Protein AF-F2UEM0-F1 (afdb_monomer_lite)

pLDDT: mean 73.1, std 18.82, range [32.28, 92.88]

Secondary structure (DSSP, 8-state):
----PPPTHHHHHHHT---S--S--------TTTTTTS-HHHHHHHHHHHS-SEEEHHHHHHHHHHHH-TT---SS--HHHHHHHHHHHHHHHHTTSEEE-SSSTTEEEE------

Organism: Salpingoeca rosetta (strain ATCC 50818 / BSB-021) (NCBI:txid946362)

Structure (mmCIF, N/CA/C/O backbone):
data_AF-F2UEM0-F1
#
_entry.id   AF-F2UEM0-F1
#
loop_
_atom_site.group_PDB
_atom_site.id
_atom_site.type_symbol
_atom_site.label_atom_id
_atom_site.label_alt_id
_atom_site.label_comp_id
_atom_site.label_asym_id
_atom_site.label_entity_id
_atom_site.label_seq_id
_atom_site.pdbx_PDB_ins_code
_atom_site.Cartn_x
_atom_site.Cartn_y
_atom_site.Cartn_z
_atom_site.occupancy
_atom_site.B_iso_or_equiv
_atom_site.auth_seq_id
_atom_site.auth_comp_id
_atom_site.auth_asym_id
_atom_site.auth_atom_id
_atom_site.pdbx_PDB_model_num
ATOM 1 N N . MET A 1 1 ? -36.279 -31.150 -40.587 1.00 41.12 1 MET A N 1
ATOM 2 C CA . MET A 1 1 ? -36.367 -29.865 -39.863 1.00 41.12 1 MET A CA 1
ATOM 3 C C . MET A 1 1 ? -35.470 -29.954 -38.631 1.00 41.12 1 MET A C 1
ATOM 5 O O . MET A 1 1 ? -35.837 -30.692 -37.726 1.00 41.12 1 MET A O 1
ATOM 9 N N . PRO A 1 2 ? -34.279 -29.329 -38.602 1.00 43.06 2 PRO A N 1
ATOM 10 C CA . PRO A 1 2 ? -33.438 -29.302 -37.409 1.00 43.06 2 PRO A CA 1
ATOM 11 C C . PRO A 1 2 ? -33.628 -27.989 -36.637 1.00 43.06 2 PRO A C 1
ATOM 13 O O . PRO A 1 2 ? -33.629 -26.902 -37.212 1.00 43.06 2 PRO A O 1
ATOM 16 N N . ILE A 1 3 ? -33.805 -28.110 -35.324 1.00 55.53 3 ILE A N 1
ATOM 17 C CA . ILE A 1 3 ? -33.949 -26.998 -34.385 1.00 55.53 3 ILE A CA 1
ATOM 18 C C . ILE A 1 3 ? -32.534 -26.466 -34.122 1.00 55.53 3 ILE A C 1
ATOM 20 O O . ILE A 1 3 ? -31.749 -27.098 -33.417 1.00 55.53 3 ILE A O 1
ATOM 24 N N . ALA A 1 4 ? -32.168 -25.354 -34.760 1.00 55.53 4 ALA A N 1
ATOM 25 C CA . ALA A 1 4 ? -30.874 -24.712 -34.556 1.00 55.53 4 ALA A CA 1
ATOM 26 C C . ALA A 1 4 ? -30.853 -24.027 -33.180 1.00 55.53 4 ALA A C 1
ATOM 28 O O . ALA A 1 4 ? -31.597 -23.076 -32.941 1.00 55.53 4 ALA A O 1
ATOM 29 N N . GLY A 1 5 ? -30.022 -24.533 -32.265 1.00 61.59 5 GLY A N 1
ATOM 30 C CA . GLY A 1 5 ? -29.772 -23.897 -30.971 1.00 61.59 5 GLY A CA 1
ATOM 31 C C . GLY A 1 5 ? -29.151 -22.500 -31.133 1.00 61.59 5 GLY A C 1
ATOM 32 O O . GLY A 1 5 ? -28.503 -22.228 -32.148 1.00 61.59 5 GLY A O 1
ATOM 33 N N . PRO A 1 6 ? -29.350 -21.591 -30.161 1.00 56.00 6 PRO A N 1
ATOM 34 C CA . PRO A 1 6 ? -28.954 -20.196 -30.305 1.00 56.00 6 PRO A CA 1
ATOM 35 C C . PRO A 1 6 ? -27.436 -20.044 -30.483 1.00 56.00 6 PRO A C 1
ATOM 37 O O . PRO A 1 6 ? -26.634 -20.608 -29.738 1.00 56.00 6 PRO A O 1
ATOM 40 N N . SER A 1 7 ? -27.055 -19.259 -31.496 1.00 59.38 7 SER A N 1
ATOM 41 C CA . SER A 1 7 ? -25.668 -18.918 -31.821 1.00 59.38 7 SER A CA 1
ATOM 42 C C . SER A 1 7 ? -24.970 -18.238 -30.640 1.00 59.38 7 SER A C 1
ATOM 44 O O . SER A 1 7 ? -25.582 -17.449 -29.920 1.00 59.38 7 SER A O 1
ATOM 46 N N . ARG A 1 8 ? -23.665 -18.502 -30.478 1.00 53.91 8 ARG A N 1
ATOM 47 C CA . ARG A 1 8 ? -22.779 -17.998 -29.405 1.00 53.91 8 ARG A CA 1
ATOM 48 C C . ARG A 1 8 ? -22.877 -16.489 -29.141 1.00 53.91 8 ARG A C 1
ATOM 50 O O . ARG A 1 8 ? -22.623 -16.052 -28.023 1.00 53.91 8 ARG A O 1
ATOM 57 N N . VAL A 1 9 ? -23.305 -15.713 -30.133 1.00 54.84 9 VAL A N 1
ATOM 58 C CA . VAL A 1 9 ? -23.539 -14.266 -30.019 1.00 54.84 9 VAL A CA 1
ATOM 59 C C . VAL A 1 9 ? -24.647 -13.937 -29.003 1.00 54.84 9 VAL A C 1
ATOM 61 O O . VAL A 1 9 ? -24.577 -12.925 -28.315 1.00 54.84 9 VAL A O 1
ATOM 64 N N . HIS A 1 10 ? -25.633 -14.825 -28.834 1.00 50.53 10 HIS A N 1
ATOM 65 C CA . HIS A 1 10 ? -26.739 -14.655 -27.886 1.00 50.53 10 HIS A CA 1
ATOM 66 C C . HIS A 1 10 ? -26.328 -14.908 -26.425 1.00 50.53 10 HIS A C 1
ATOM 68 O O . HIS A 1 10 ? -27.006 -14.456 -25.511 1.00 50.53 10 HIS A O 1
ATOM 74 N N . MET A 1 11 ? -25.206 -15.598 -26.176 1.00 54.00 11 MET A N 1
ATOM 75 C CA . MET A 1 11 ? -24.647 -15.712 -24.820 1.00 54.00 11 MET A CA 1
ATOM 76 C C . MET A 1 11 ? -23.871 -14.450 -24.420 1.00 54.00 11 MET A C 1
ATOM 78 O O . MET A 1 11 ? -23.820 -14.106 -23.241 1.00 54.00 11 MET A O 1
ATOM 82 N N . GLN A 1 12 ? -23.305 -13.720 -25.387 1.00 49.25 12 GLN A N 1
ATOM 83 C CA . GLN A 1 12 ? -22.508 -12.520 -25.110 1.00 49.25 12 GLN A CA 1
ATOM 84 C C . GLN A 1 12 ? -23.350 -11.306 -24.693 1.00 49.25 12 GLN A C 1
ATOM 86 O O . GLN A 1 12 ? -22.853 -10.463 -23.950 1.00 49.25 12 GLN A O 1
ATOM 91 N N . SER A 1 13 ? -24.628 -11.227 -25.078 1.00 50.06 13 SER A N 1
ATOM 92 C CA . SER A 1 13 ? -25.510 -10.116 -24.682 1.00 50.06 13 SER A CA 1
ATOM 93 C C . SER A 1 13 ? -25.895 -10.130 -23.197 1.00 50.06 13 SER A C 1
ATOM 95 O O . SER A 1 13 ? -26.206 -9.079 -22.639 1.00 50.06 13 SER A O 1
ATOM 97 N N . HIS A 1 14 ? -25.842 -11.286 -22.528 1.00 49.75 14 HIS A N 1
ATOM 98 C CA . HIS A 1 14 ? -26.180 -11.404 -21.103 1.00 49.75 14 HIS A CA 1
ATOM 99 C C . HIS A 1 14 ? -24.988 -11.173 -20.168 1.00 49.75 14 HIS A C 1
ATOM 101 O O . HIS A 1 14 ? -25.184 -10.835 -19.004 1.00 49.75 14 HIS A O 1
ATOM 107 N N . LEU A 1 15 ? -23.759 -11.287 -20.676 1.00 54.69 15 LEU A N 1
ATOM 108 C CA . LEU A 1 15 ? -22.537 -11.028 -19.907 1.00 54.69 15 LEU A CA 1
ATOM 109 C C . LEU A 1 15 ? -22.172 -9.539 -19.829 1.00 54.69 15 LEU A C 1
ATOM 111 O O . LEU A 1 15 ? -21.379 -9.158 -18.974 1.00 54.69 15 LEU A O 1
ATOM 115 N N . TYR A 1 16 ? -22.784 -8.684 -20.657 1.00 48.88 16 TYR A N 1
ATOM 116 C CA . TYR A 1 16 ? -22.608 -7.227 -20.588 1.00 48.88 16 TYR A CA 1
ATOM 117 C C . TYR A 1 16 ? -23.584 -6.533 -19.616 1.00 48.88 16 TYR A C 1
ATOM 119 O O . TYR A 1 16 ? -23.595 -5.310 -19.505 1.00 48.88 16 TYR A O 1
ATOM 127 N N . ARG A 1 17 ? -24.410 -7.283 -18.872 1.00 57.12 17 ARG A N 1
ATOM 128 C CA . ARG A 1 17 ? -25.314 -6.718 -17.855 1.00 57.12 17 ARG A CA 1
ATOM 129 C C . ARG A 1 17 ? -24.929 -7.160 -16.438 1.00 57.12 17 ARG A C 1
ATOM 131 O O . ARG A 1 17 ? -25.572 -8.040 -15.870 1.00 57.12 17 ARG A 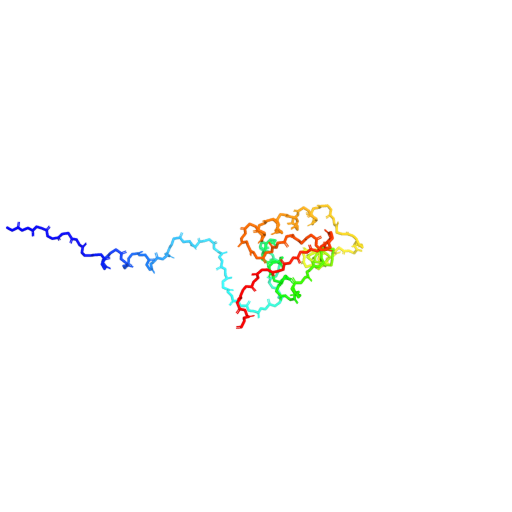O 1
ATOM 138 N N . PRO A 1 18 ? -23.935 -6.520 -15.803 1.00 51.09 18 PRO A N 1
ATOM 139 C CA . PRO A 1 18 ? -23.693 -6.682 -14.380 1.00 51.09 18 PRO A CA 1
ATOM 140 C C . PRO A 1 18 ? -24.623 -5.739 -13.601 1.00 51.09 18 PRO A C 1
ATOM 142 O O . PRO A 1 18 ? -24.188 -4.766 -12.999 1.00 51.09 18 PRO A O 1
ATOM 145 N N . SER A 1 19 ? -25.930 -6.011 -13.600 1.00 55.50 19 SER A N 1
ATOM 146 C CA . SER A 1 19 ? -26.884 -5.318 -12.717 1.00 55.50 19 SER A CA 1
ATOM 147 C C . SER A 1 19 ? -27.077 -6.033 -11.373 1.00 55.50 19 SER A C 1
ATOM 149 O O . SER A 1 19 ? -28.095 -5.828 -10.720 1.00 55.50 19 SER A O 1
ATOM 151 N N . PHE A 1 20 ? -26.125 -6.874 -10.949 1.00 55.38 20 PHE A N 1
ATOM 152 C CA . PHE A 1 20 ? -26.254 -7.684 -9.728 1.00 55.38 20 PHE A CA 1
ATOM 153 C C . PHE A 1 20 ? -25.232 -7.382 -8.618 1.00 55.38 20 PHE A C 1
ATOM 155 O O . PHE A 1 20 ? -25.252 -8.023 -7.577 1.00 55.38 20 PHE A O 1
ATOM 162 N N . CYS A 1 21 ? -24.394 -6.354 -8.754 1.00 44.19 21 CYS A N 1
ATOM 163 C CA . CYS A 1 21 ? -23.519 -5.921 -7.658 1.00 44.19 21 CYS A CA 1
ATOM 164 C C . CYS A 1 21 ? -23.719 -4.436 -7.351 1.00 44.19 21 CYS A C 1
ATOM 166 O O . CYS A 1 21 ? -22.799 -3.633 -7.442 1.00 44.19 21 CYS A O 1
ATOM 168 N N . LYS A 1 22 ? -24.937 -4.060 -6.945 1.00 46.12 22 LYS A N 1
ATOM 169 C CA . LYS A 1 22 ? -25.117 -2.896 -6.070 1.00 46.12 22 LYS A CA 1
ATOM 170 C C . LYS A 1 22 ? -24.986 -3.361 -4.620 1.00 46.12 22 LYS A C 1
ATOM 172 O O . LYS A 1 22 ? -25.976 -3.637 -3.959 1.00 46.12 22 LYS A O 1
ATOM 177 N N . SER A 1 23 ? -23.751 -3.392 -4.131 1.00 44.28 23 SER A N 1
ATOM 178 C CA . SER A 1 23 ? -23.470 -2.952 -2.765 1.00 44.28 23 SER A CA 1
ATOM 179 C C . SER A 1 23 ? -22.263 -2.021 -2.815 1.00 44.28 23 SER A C 1
ATOM 181 O O . SER A 1 23 ? -21.128 -2.426 -2.608 1.00 44.28 23 SER A O 1
ATOM 183 N N . ARG A 1 24 ? -22.574 -0.775 -3.193 1.00 45.66 24 ARG A N 1
ATOM 184 C CA . ARG A 1 24 ? -21.873 0.468 -2.849 1.00 45.66 24 ARG A CA 1
ATOM 185 C C . ARG A 1 24 ? -20.353 0.482 -3.068 1.00 45.66 24 ARG A C 1
ATOM 187 O O . ARG A 1 24 ? -19.586 0.570 -2.123 1.00 45.66 24 ARG A O 1
ATOM 194 N N . ALA A 1 25 ? -19.950 0.490 -4.334 1.00 43.91 25 ALA A N 1
ATOM 195 C CA . ALA A 1 25 ? -18.684 1.080 -4.757 1.00 43.91 25 ALA A CA 1
ATOM 196 C C . ALA A 1 25 ? -19.028 2.355 -5.540 1.00 43.91 25 ALA A C 1
ATOM 198 O O . ALA A 1 25 ? -19.421 2.283 -6.705 1.00 43.91 25 ALA A O 1
ATOM 199 N N . GLN A 1 26 ? -18.995 3.499 -4.855 1.00 40.00 26 GLN A N 1
ATOM 200 C CA . GLN A 1 26 ? -19.077 4.811 -5.486 1.00 40.00 26 GLN A CA 1
ATOM 201 C C . GLN A 1 26 ? -17.726 5.053 -6.179 1.00 40.00 26 GLN A C 1
ATOM 203 O O . GLN A 1 2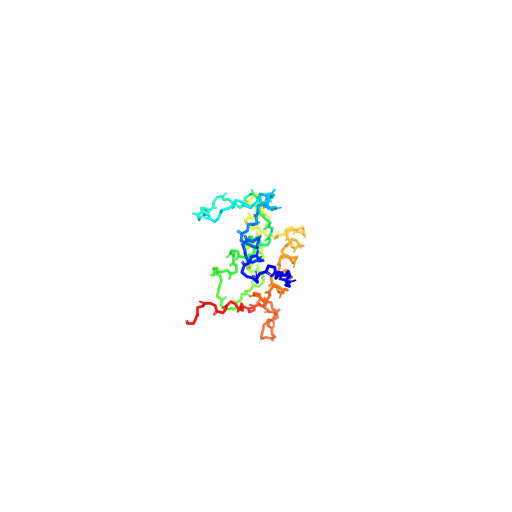6 ? -16.681 5.081 -5.543 1.00 40.00 26 GLN A O 1
ATOM 208 N N . GLU A 1 27 ? -17.774 4.989 -7.506 1.00 41.16 27 GLU A N 1
ATOM 209 C CA . GLU A 1 27 ? -17.231 5.954 -8.468 1.00 41.16 27 GLU A CA 1
ATOM 210 C C . GLU A 1 27 ? -15.858 6.579 -8.162 1.00 41.16 27 GLU A C 1
ATOM 212 O O . GLU A 1 27 ? -15.655 7.317 -7.208 1.00 41.16 27 GLU A O 1
ATOM 217 N N . THR A 1 28 ? -14.918 6.331 -9.075 1.00 44.84 28 THR A N 1
ATOM 218 C CA . THR A 1 28 ? -13.654 7.054 -9.212 1.00 44.84 28 THR A CA 1
ATOM 219 C C . THR A 1 28 ? -13.905 8.551 -9.425 1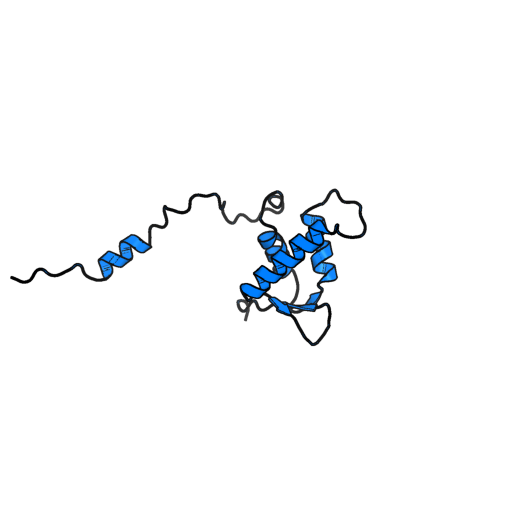.00 44.84 28 THR A C 1
ATOM 221 O O . THR A 1 28 ? -14.160 8.977 -10.552 1.00 44.84 28 THR A O 1
ATOM 224 N N . GLY A 1 29 ? -13.801 9.328 -8.352 1.00 32.28 29 GLY A N 1
ATOM 225 C CA . GLY A 1 29 ? -13.619 10.777 -8.335 1.00 32.28 29 GLY A CA 1
ATOM 226 C C . GLY A 1 29 ? -12.367 11.089 -7.520 1.00 32.28 29 GLY A C 1
ATOM 227 O O . GLY A 1 29 ? -12.148 10.512 -6.456 1.00 32.28 29 GLY A O 1
ATOM 228 N N . ALA A 1 30 ? -11.478 11.891 -8.090 1.00 46.47 30 ALA A N 1
ATOM 229 C CA . ALA A 1 30 ? -10.250 12.322 -7.453 1.00 46.47 30 ALA A CA 1
ATOM 230 C C . ALA A 1 30 ? -10.569 13.510 -6.546 1.00 46.47 30 ALA A C 1
ATOM 232 O O . ALA A 1 30 ? -10.549 14.634 -7.024 1.00 46.47 30 ALA A O 1
ATOM 233 N N . ASP A 1 31 ? -10.862 13.247 -5.277 1.00 37.31 31 ASP A N 1
ATOM 234 C CA . ASP A 1 31 ? -10.948 14.273 -4.243 1.00 37.31 31 ASP A CA 1
ATOM 235 C C . ASP A 1 31 ? -10.368 13.683 -2.945 1.00 37.31 31 ASP A C 1
ATOM 237 O O . ASP A 1 31 ? -10.726 12.582 -2.514 1.00 37.31 31 ASP A O 1
ATOM 241 N N . ASP A 1 32 ? -9.391 14.385 -2.379 1.00 46.97 32 ASP A N 1
ATOM 242 C CA . ASP A 1 32 ? -8.515 13.980 -1.271 1.00 46.97 32 ASP A CA 1
ATOM 243 C C . ASP A 1 32 ? -9.218 13.846 0.101 1.00 46.97 32 ASP A C 1
ATOM 245 O O . ASP A 1 32 ? -8.566 13.554 1.099 1.00 46.97 32 ASP A O 1
ATOM 249 N N . ASP A 1 33 ? -10.545 14.003 0.149 1.00 46.25 33 ASP A N 1
ATOM 250 C CA . ASP A 1 33 ? -11.356 14.070 1.379 1.00 46.25 33 ASP A CA 1
ATOM 251 C C . ASP A 1 33 ? -12.134 12.765 1.681 1.00 46.25 33 ASP A C 1
ATOM 253 O O . ASP A 1 33 ? -12.647 12.569 2.778 1.00 46.25 33 ASP A O 1
ATOM 257 N N . GLU A 1 34 ? -12.196 11.811 0.742 1.00 48.41 34 GLU A N 1
ATOM 258 C CA . GLU A 1 34 ? -12.942 10.549 0.912 1.00 48.41 34 GLU A CA 1
ATOM 259 C C . GLU A 1 34 ? -12.011 9.390 1.312 1.00 48.41 34 GLU A C 1
ATOM 261 O O . GLU A 1 34 ? -11.821 8.411 0.586 1.00 48.41 34 GLU A O 1
ATOM 266 N N . LEU A 1 35 ? -11.361 9.528 2.468 1.00 52.38 35 LEU A N 1
ATOM 267 C CA . LEU A 1 35 ? -10.575 8.461 3.109 1.00 52.38 35 LEU A CA 1
ATOM 268 C C . LEU A 1 35 ? -11.252 7.915 4.376 1.00 52.38 35 LEU A C 1
ATOM 270 O O . LEU A 1 35 ? -10.956 6.791 4.790 1.00 52.38 35 LEU A O 1
ATOM 274 N N . GLU A 1 36 ? -12.237 8.630 4.923 1.00 43.69 36 GLU A N 1
ATOM 275 C CA . GLU A 1 36 ? -13.081 8.168 6.026 1.00 43.69 36 GLU A CA 1
ATOM 276 C C . GLU A 1 36 ? -14.101 7.119 5.540 1.00 43.69 36 GLU A C 1
ATOM 278 O O . GLU A 1 36 ? -15.244 7.415 5.198 1.00 43.69 36 GLU A O 1
ATOM 283 N N . GLY A 1 37 ? -13.682 5.851 5.485 1.00 49.69 37 GLY A N 1
ATOM 284 C CA . GLY A 1 37 ? -14.570 4.708 5.217 1.00 49.69 37 GLY A CA 1
ATOM 285 C C . GLY A 1 37 ? -14.215 3.862 3.994 1.00 49.69 37 GLY A C 1
ATOM 286 O O . GLY A 1 37 ? -14.891 2.864 3.726 1.00 49.69 37 GLY A O 1
ATOM 287 N N . LEU A 1 38 ? -13.143 4.203 3.272 1.00 59.44 38 LEU A N 1
ATOM 288 C CA . LEU A 1 38 ? -12.561 3.297 2.284 1.00 59.44 38 LEU A CA 1
ATOM 289 C C . LEU A 1 38 ? -11.923 2.088 2.991 1.00 59.44 38 LEU A C 1
ATOM 291 O O . LEU A 1 38 ? -11.379 2.224 4.086 1.00 59.44 38 LEU A O 1
ATOM 295 N N . PRO A 1 39 ? -11.958 0.889 2.384 1.00 76.75 39 PRO A N 1
ATOM 296 C CA . PRO A 1 39 ? -11.283 -0.264 2.960 1.00 76.75 39 PRO A CA 1
ATOM 297 C C . PRO A 1 39 ? -9.777 0.016 3.056 1.00 76.75 39 PRO A C 1
ATOM 299 O O . PRO A 1 39 ? -9.207 0.605 2.138 1.00 76.75 39 PRO A O 1
ATOM 302 N N . ASP A 1 40 ? -9.130 -0.463 4.124 1.00 81.75 40 ASP A N 1
ATOM 303 C CA . ASP A 1 40 ? -7.684 -0.316 4.392 1.00 81.75 40 ASP A CA 1
ATOM 304 C C . ASP A 1 40 ? -6.811 -0.586 3.144 1.00 81.75 40 ASP A C 1
ATOM 306 O O . ASP A 1 40 ? -5.787 0.059 2.908 1.00 81.75 40 ASP A O 1
ATOM 310 N N . LEU A 1 41 ? -7.256 -1.516 2.292 1.00 86.19 41 LEU A N 1
ATOM 311 C CA . LEU A 1 41 ? -6.622 -1.852 1.021 1.00 86.19 41 LEU A CA 1
ATOM 312 C C . LEU A 1 41 ? -6.522 -0.662 0.054 1.00 86.19 41 LEU A C 1
ATOM 314 O O . LEU A 1 41 ? -5.478 -0.471 -0.564 1.00 86.19 41 LEU A O 1
ATOM 318 N N . SER A 1 42 ? -7.581 0.137 -0.084 1.00 86.31 42 SER A N 1
ATOM 319 C CA . SER A 1 42 ? -7.605 1.291 -0.988 1.00 86.31 42 SER A CA 1
ATOM 320 C C . SER A 1 42 ? -6.646 2.387 -0.528 1.00 86.31 42 SER A C 1
ATOM 322 O O . SER A 1 42 ? -5.990 3.000 -1.366 1.00 86.31 42 SER A O 1
ATOM 324 N N . VAL A 1 43 ? -6.514 2.599 0.786 1.00 88.75 43 VAL A N 1
ATOM 325 C CA . VAL A 1 43 ? -5.567 3.566 1.365 1.00 88.75 43 VAL A CA 1
ATOM 326 C C . VAL A 1 43 ? -4.131 3.132 1.078 1.00 88.75 43 VAL A C 1
ATOM 328 O O . VAL A 1 43 ? -3.353 3.880 0.484 1.00 88.75 43 VAL A O 1
ATOM 331 N N . ALA A 1 44 ? -3.795 1.879 1.402 1.00 89.31 44 ALA A N 1
ATOM 332 C CA . ALA A 1 44 ? -2.484 1.311 1.101 1.00 89.31 44 ALA A CA 1
ATOM 333 C C . ALA A 1 44 ? -2.189 1.347 -0.414 1.00 89.31 44 ALA A C 1
ATOM 335 O O . ALA A 1 44 ? -1.068 1.659 -0.827 1.00 89.31 44 ALA A O 1
ATOM 336 N N . PHE A 1 45 ? -3.206 1.097 -1.248 1.00 88.88 45 PHE A N 1
ATOM 337 C CA . PHE A 1 45 ? -3.104 1.175 -2.701 1.00 88.88 45 PHE A CA 1
ATOM 338 C C . PHE A 1 45 ? -2.962 2.613 -3.229 1.00 88.88 45 PHE A C 1
ATOM 340 O O . PHE A 1 45 ? -2.327 2.817 -4.252 1.00 88.88 45 PHE A O 1
ATOM 347 N N . ARG A 1 46 ? -3.473 3.656 -2.585 1.00 87.69 46 ARG A N 1
ATOM 348 C CA . ARG A 1 46 ? -3.158 5.025 -3.034 1.00 87.69 46 ARG A CA 1
ATOM 349 C C . ARG A 1 46 ? -1.709 5.382 -2.694 1.00 87.69 46 ARG A C 1
ATOM 351 O O . ARG A 1 46 ? -0.934 5.715 -3.589 1.00 87.69 46 ARG A O 1
ATOM 358 N N . LEU A 1 47 ? -1.301 5.132 -1.451 1.00 87.56 47 LEU A N 1
ATOM 359 C CA . LEU A 1 47 ? 0.047 5.437 -0.955 1.00 87.56 47 LEU A CA 1
ATOM 360 C C . LEU A 1 47 ? 1.164 4.728 -1.745 1.00 87.56 47 LEU A C 1
ATOM 362 O O . LEU A 1 47 ? 2.202 5.322 -2.038 1.00 87.56 47 LEU A O 1
ATOM 366 N N . HIS A 1 48 ? 0.970 3.469 -2.163 1.00 86.06 48 HIS A N 1
ATOM 367 C CA . HIS A 1 48 ? 1.999 2.768 -2.950 1.00 86.06 48 HIS A CA 1
ATOM 368 C C . HIS A 1 48 ? 2.168 3.323 -4.386 1.00 86.06 48 HIS A C 1
ATOM 370 O O . HIS A 1 48 ? 3.188 3.056 -5.033 1.00 86.06 48 HIS A O 1
ATOM 376 N N . LEU A 1 49 ? 1.191 4.076 -4.917 1.00 86.50 49 LEU A N 1
ATOM 377 C CA . LEU A 1 49 ? 1.293 4.699 -6.244 1.00 86.50 49 LEU A CA 1
ATOM 378 C C . LEU A 1 49 ? 2.162 5.956 -6.215 1.00 86.50 49 LEU A C 1
ATOM 380 O O . LEU A 1 49 ? 2.906 6.191 -7.170 1.00 86.50 49 LEU A O 1
ATOM 384 N N . GLU A 1 50 ? 2.102 6.704 -5.116 1.00 85.19 50 GLU A N 1
ATOM 385 C CA . GLU A 1 50 ? 2.927 7.890 -4.858 1.00 85.19 50 GLU A CA 1
ATOM 386 C C . GLU A 1 50 ? 4.390 7.519 -4.589 1.00 85.19 50 GLU A C 1
ATOM 388 O O . GLU A 1 50 ? 5.310 8.280 -4.890 1.00 85.19 50 GLU A O 1
ATOM 393 N N . CYS A 1 51 ? 4.621 6.310 -4.074 1.00 84.12 51 CYS A N 1
ATOM 394 C CA . CYS A 1 51 ? 5.955 5.798 -3.806 1.00 84.12 51 CYS A CA 1
ATOM 395 C C . CYS A 1 51 ? 6.701 5.356 -5.082 1.00 84.12 51 CYS A C 1
ATOM 397 O O . CYS A 1 51 ? 6.122 4.961 -6.099 1.00 84.12 51 CYS A O 1
ATOM 399 N N . GLY A 1 52 ? 8.035 5.372 -5.006 1.00 84.94 52 GLY A N 1
ATOM 400 C CA . GLY A 1 52 ? 8.917 4.882 -6.067 1.00 84.94 52 GLY A CA 1
ATOM 401 C C . GLY A 1 52 ? 8.915 3.354 -6.226 1.00 84.94 52 GLY A C 1
ATOM 402 O O . GLY A 1 52 ? 8.125 2.624 -5.634 1.00 84.94 52 GLY A O 1
ATOM 403 N N . ARG A 1 53 ? 9.853 2.836 -7.031 1.00 85.00 53 ARG A N 1
ATOM 404 C CA . ARG A 1 53 ? 9.988 1.386 -7.286 1.00 85.00 53 ARG A CA 1
ATOM 405 C C . ARG A 1 53 ? 10.277 0.570 -6.020 1.00 85.00 53 ARG A C 1
ATOM 407 O O . ARG A 1 53 ? 9.876 -0.586 -5.945 1.00 85.00 53 ARG A O 1
ATOM 414 N N . LEU A 1 54 ? 10.991 1.149 -5.060 1.00 88.19 54 LEU A N 1
ATOM 415 C CA . LEU A 1 54 ? 11.355 0.510 -3.803 1.00 88.19 54 LEU A CA 1
ATOM 416 C C . LEU A 1 54 ? 10.758 1.324 -2.654 1.00 88.19 54 LEU A C 1
ATOM 418 O O . LEU A 1 54 ? 11.089 2.497 -2.503 1.00 88.19 54 LEU A O 1
ATOM 422 N N . ILE A 1 55 ? 9.886 0.700 -1.874 1.00 90.75 55 ILE A N 1
ATOM 423 C CA . ILE A 1 55 ? 9.096 1.340 -0.823 1.00 90.75 55 ILE A CA 1
ATOM 424 C C . ILE A 1 55 ? 9.623 0.865 0.530 1.00 90.75 55 ILE A C 1
ATOM 426 O O . ILE A 1 55 ? 9.802 -0.339 0.730 1.00 90.75 55 ILE A O 1
ATOM 430 N N . ASN A 1 56 ? 9.884 1.796 1.447 1.00 91.81 56 ASN A N 1
ATOM 431 C CA . ASN A 1 56 ? 10.221 1.482 2.833 1.00 91.81 56 ASN A CA 1
ATOM 432 C C . ASN A 1 56 ? 8.938 1.142 3.604 1.00 91.81 56 ASN A C 1
ATOM 434 O O . ASN A 1 56 ? 8.004 1.941 3.626 1.00 91.81 56 ASN A O 1
ATOM 438 N N . LEU A 1 57 ? 8.889 -0.031 4.238 1.00 91.50 57 LEU A N 1
ATOM 439 C CA . LEU A 1 57 ? 7.713 -0.485 4.985 1.00 91.50 57 LEU A CA 1
ATOM 440 C C . LEU A 1 57 ? 7.388 0.422 6.172 1.00 91.50 57 LEU A C 1
ATOM 442 O O . LEU A 1 57 ? 6.214 0.625 6.463 1.00 91.50 57 LEU A O 1
ATOM 446 N N . HIS A 1 58 ? 8.407 0.975 6.835 1.00 90.88 58 HIS A N 1
ATOM 447 C CA . HIS A 1 58 ? 8.200 1.846 7.989 1.00 90.88 58 HIS A CA 1
ATOM 448 C C . HIS A 1 58 ? 7.531 3.163 7.584 1.00 90.88 58 HIS A C 1
ATOM 450 O O . HIS A 1 58 ? 6.506 3.536 8.145 1.00 90.88 58 HIS A O 1
ATOM 456 N N . ASP A 1 59 ? 8.074 3.838 6.572 1.00 90.88 59 ASP A N 1
ATOM 457 C CA . ASP A 1 59 ? 7.539 5.122 6.107 1.00 90.88 59 ASP A CA 1
ATOM 458 C C . ASP A 1 59 ? 6.130 4.948 5.527 1.00 90.88 59 ASP A C 1
ATOM 460 O O . ASP A 1 59 ? 5.250 5.776 5.750 1.00 90.88 59 ASP A O 1
ATOM 464 N N . TRP A 1 60 ? 5.887 3.821 4.850 1.00 92.88 60 TRP A N 1
ATOM 465 C CA . TRP A 1 60 ? 4.565 3.483 4.335 1.00 92.88 60 TRP A CA 1
ATOM 466 C C . TRP A 1 60 ? 3.550 3.213 5.451 1.00 92.88 60 TRP A C 1
ATOM 468 O O . TRP A 1 60 ? 2.418 3.682 5.368 1.00 92.88 60 TRP A O 1
ATOM 478 N N . LEU A 1 61 ? 3.951 2.511 6.514 1.00 92.00 61 LEU A N 1
ATOM 479 C CA . LEU A 1 61 ? 3.118 2.293 7.696 1.00 92.00 61 LEU A CA 1
ATOM 480 C C . LEU A 1 61 ? 2.789 3.615 8.405 1.00 92.00 61 LEU A C 1
ATOM 482 O O . LEU A 1 61 ? 1.644 3.812 8.805 1.00 92.00 61 LEU A O 1
ATOM 486 N N . MET A 1 62 ? 3.766 4.515 8.547 1.00 90.81 62 MET A N 1
ATOM 487 C CA . MET A 1 62 ? 3.548 5.832 9.155 1.00 90.81 62 MET A CA 1
ATOM 488 C C . MET A 1 62 ? 2.554 6.664 8.338 1.00 90.81 62 MET A C 1
ATOM 490 O O . MET A 1 62 ? 1.606 7.199 8.904 1.00 90.81 62 MET A O 1
ATOM 494 N N . ALA A 1 63 ? 2.716 6.701 7.012 1.00 90.62 63 ALA A N 1
ATOM 495 C CA . ALA A 1 63 ? 1.784 7.385 6.116 1.00 90.62 63 ALA A CA 1
ATOM 496 C C . ALA A 1 63 ? 0.382 6.750 6.127 1.00 90.62 63 ALA A C 1
ATOM 498 O O . ALA A 1 63 ? -0.627 7.442 6.043 1.00 90.62 63 ALA A O 1
ATOM 499 N N . PHE A 1 64 ? 0.294 5.425 6.258 1.00 90.94 64 PHE A N 1
ATOM 500 C CA . PHE A 1 64 ? -0.986 4.734 6.401 1.00 90.94 64 PHE A CA 1
ATOM 501 C C . PHE A 1 64 ? -1.683 5.110 7.713 1.00 90.94 64 PHE A C 1
ATOM 503 O O . PHE A 1 64 ? -2.875 5.406 7.717 1.00 90.94 64 PHE A O 1
ATOM 510 N N . ALA A 1 65 ? -0.943 5.137 8.822 1.00 90.31 65 ALA A N 1
ATOM 511 C CA . ALA A 1 65 ? -1.490 5.486 10.126 1.00 90.31 65 ALA A CA 1
ATOM 512 C C . ALA A 1 65 ? -1.984 6.937 10.184 1.00 90.31 65 ALA A C 1
ATOM 514 O O . ALA A 1 65 ? -3.065 7.161 10.714 1.00 90.31 65 ALA A O 1
ATOM 515 N N . SER A 1 66 ? -1.267 7.888 9.574 1.00 88.44 66 SER A N 1
ATOM 516 C CA . SER A 1 66 ? -1.698 9.294 9.535 1.00 88.44 66 SER A CA 1
ATOM 517 C C . SER A 1 66 ? -2.987 9.517 8.744 1.00 88.44 66 SER A C 1
ATOM 519 O O . SER A 1 66 ? -3.673 10.506 8.965 1.00 88.44 66 SER A O 1
ATOM 521 N N . VAL A 1 67 ? -3.300 8.625 7.801 1.00 88.00 67 VAL A N 1
ATOM 522 C CA . VAL A 1 67 ? -4.526 8.705 6.996 1.00 88.00 67 VAL A CA 1
ATOM 523 C C . VAL A 1 67 ? -5.697 7.994 7.677 1.00 88.00 67 VAL A C 1
ATOM 525 O O . VAL A 1 67 ? -6.829 8.450 7.581 1.00 88.00 67 VAL A O 1
ATOM 528 N N . VAL A 1 68 ? -5.441 6.871 8.352 1.00 86.00 68 VAL A N 1
ATOM 529 C CA . VAL A 1 68 ? -6.488 6.079 9.023 1.00 86.00 68 VAL A CA 1
ATOM 530 C C . VAL A 1 68 ? -6.886 6.665 10.377 1.00 86.00 68 VAL A C 1
ATOM 532 O O . VAL A 1 68 ? -8.028 6.495 10.796 1.00 86.00 68 VAL A O 1
ATOM 535 N N . ASP A 1 69 ? -5.952 7.311 11.071 1.00 85.12 69 ASP A N 1
ATOM 536 C CA . ASP A 1 69 ? -6.147 7.847 12.417 1.00 85.12 69 ASP A CA 1
ATOM 537 C C . ASP A 1 69 ? -5.427 9.203 12.561 1.00 85.12 69 ASP A C 1
ATOM 539 O O . ASP A 1 69 ? -4.365 9.287 13.185 1.00 85.12 69 ASP A O 1
ATOM 543 N N . PRO A 1 70 ? -5.957 10.269 11.927 1.00 81.50 70 PRO A N 1
ATOM 544 C CA . PRO A 1 70 ? -5.308 11.580 11.892 1.00 81.50 70 PRO A CA 1
ATOM 545 C C . PRO A 1 70 ? -5.291 12.291 13.254 1.00 81.50 70 PRO A C 1
ATOM 547 O O . PRO A 1 70 ? -4.485 13.196 13.455 1.00 81.50 70 PRO A O 1
ATOM 550 N N . GLU A 1 71 ? -6.158 11.894 14.192 1.00 79.69 71 GLU A N 1
ATOM 551 C CA . GLU A 1 71 ? -6.224 12.457 15.550 1.00 79.69 71 GLU A CA 1
ATOM 552 C C . GLU A 1 71 ? -5.214 11.810 16.514 1.00 79.69 71 GLU A C 1
ATOM 554 O O . GLU A 1 71 ? -5.037 12.272 17.644 1.00 79.69 71 GLU A O 1
ATOM 559 N N . SER A 1 72 ? -4.530 10.7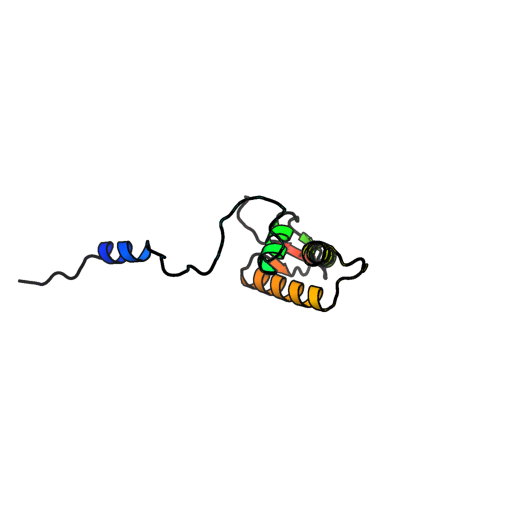46 16.086 1.00 77.62 72 SER A N 1
ATOM 560 C CA . SER A 1 72 ? -3.521 10.081 16.902 1.00 77.62 72 SER A CA 1
ATOM 561 C C . SER A 1 72 ? -2.233 10.908 16.961 1.00 77.62 72 SER A C 1
ATOM 563 O O . SER A 1 72 ? -1.436 10.924 16.026 1.00 77.62 72 SER A O 1
ATOM 565 N N . GLU A 1 73 ? -1.984 11.568 18.096 1.00 70.75 73 GLU A N 1
ATOM 566 C CA . GLU A 1 73 ? -0.711 12.258 18.379 1.00 70.75 73 GLU A CA 1
ATOM 567 C C . GLU A 1 73 ? 0.427 11.288 18.769 1.00 70.75 73 GLU A C 1
ATOM 569 O O . GLU A 1 73 ? 1.532 11.702 19.134 1.00 70.75 73 GLU A O 1
ATOM 574 N N . GLU A 1 74 ? 0.180 9.976 18.721 1.00 76.31 74 GLU A N 1
ATOM 575 C CA . GLU A 1 74 ? 1.185 8.978 19.057 1.00 76.31 74 GLU A CA 1
ATOM 576 C C . GLU A 1 74 ? 2.290 8.938 17.995 1.00 76.31 74 GLU A C 1
ATOM 578 O O . GLU A 1 74 ? 2.065 8.707 16.809 1.00 76.31 74 GLU A O 1
ATOM 583 N N . SER A 1 75 ? 3.543 9.071 18.441 1.00 76.88 75 SER A N 1
ATOM 584 C CA . SER A 1 75 ? 4.714 8.951 17.560 1.00 76.88 75 SER A CA 1
ATOM 585 C C . SER A 1 75 ? 4.858 7.558 16.926 1.00 76.88 75 SER A C 1
ATOM 587 O O . SER A 1 75 ? 5.702 7.384 16.044 1.00 76.88 75 SER A O 1
ATOM 589 N N . GLN A 1 76 ? 4.105 6.557 17.394 1.00 83.69 76 GLN A N 1
ATOM 590 C CA . GLN A 1 76 ? 4.112 5.198 16.867 1.00 83.69 76 GLN A CA 1
ATOM 591 C C . GLN A 1 76 ? 2.685 4.728 16.577 1.00 83.69 76 GLN A C 1
ATOM 593 O O . GLN A 1 76 ? 1.796 4.947 17.393 1.00 83.69 76 GLN A O 1
ATOM 598 N N . PRO A 1 77 ? 2.463 4.011 15.464 1.00 86.62 77 PRO A N 1
ATOM 599 C CA . PRO A 1 77 ? 1.144 3.520 15.107 1.00 86.62 77 PRO A CA 1
ATOM 600 C C . PRO A 1 77 ? 0.684 2.441 16.087 1.00 86.62 77 PRO A C 1
ATOM 602 O O . PRO A 1 77 ? 1.437 1.510 16.407 1.00 86.62 77 PRO A O 1
ATOM 605 N N . SER A 1 78 ? -0.583 2.516 16.498 1.00 89.31 78 SER A N 1
ATOM 606 C CA . SER A 1 78 ? -1.210 1.517 17.365 1.00 89.31 78 SER A CA 1
ATOM 607 C C . SER A 1 78 ? -1.071 0.098 16.791 1.00 89.31 78 SER A C 1
ATOM 609 O O . SER A 1 78 ? -1.017 -0.118 15.575 1.00 89.31 78 SER A O 1
ATOM 611 N N . LYS A 1 79 ? -1.069 -0.923 17.660 1.00 89.50 79 LYS A N 1
ATOM 612 C CA . LYS A 1 79 ? -1.018 -2.335 17.219 1.00 89.50 79 LYS A CA 1
ATOM 613 C C . LYS A 1 79 ? -2.157 -2.692 16.260 1.00 89.50 79 LYS A C 1
ATOM 615 O O . LYS A 1 79 ? -1.998 -3.567 15.412 1.00 89.50 79 LYS A O 1
ATOM 620 N N . GLN A 1 80 ? -3.299 -2.019 16.390 1.00 89.56 80 GLN A N 1
ATOM 621 C CA . GLN A 1 80 ? -4.434 -2.211 15.499 1.00 89.56 80 GLN A CA 1
ATOM 622 C C . GLN A 1 80 ? -4.134 -1.677 14.094 1.00 89.56 80 GLN A C 1
ATOM 624 O O . GLN A 1 80 ? -4.376 -2.392 13.122 1.00 89.56 80 GLN A O 1
ATOM 629 N N . ASN A 1 81 ? -3.538 -0.487 13.985 1.00 89.19 81 ASN A N 1
ATOM 630 C CA . ASN A 1 81 ? -3.149 0.106 12.703 1.00 89.19 81 ASN A CA 1
ATOM 631 C C . ASN A 1 81 ? -2.053 -0.723 12.021 1.00 89.19 81 ASN A C 1
ATOM 633 O O . ASN A 1 81 ? -2.132 -0.979 10.822 1.00 89.19 81 ASN A O 1
ATOM 637 N N . GLN A 1 82 ? -1.105 -1.261 12.795 1.00 91.56 82 GLN A N 1
ATOM 638 C CA . GLN A 1 82 ? -0.104 -2.206 12.288 1.00 91.56 82 GLN A CA 1
ATOM 639 C C . GLN A 1 82 ? -0.739 -3.482 11.713 1.00 91.56 82 GLN A C 1
ATOM 641 O O . GLN A 1 82 ? -0.355 -3.933 10.635 1.00 91.56 82 GLN A O 1
ATOM 646 N N . ALA A 1 83 ? -1.729 -4.065 12.399 1.00 91.94 83 ALA A N 1
ATOM 647 C CA . ALA A 1 83 ? -2.416 -5.269 11.926 1.00 91.94 83 ALA A CA 1
ATOM 648 C C . ALA A 1 83 ? -3.252 -5.009 10.660 1.00 91.94 83 ALA A C 1
ATOM 650 O O . ALA A 1 83 ? -3.235 -5.825 9.735 1.00 91.94 83 ALA A O 1
ATOM 651 N N . ARG A 1 84 ? -3.948 -3.865 10.598 1.00 91.19 84 ARG A N 1
ATOM 652 C CA . ARG A 1 84 ? -4.696 -3.422 9.408 1.00 91.19 84 ARG A CA 1
ATOM 653 C C . ARG A 1 84 ? -3.766 -3.216 8.214 1.00 91.19 84 ARG A C 1
ATOM 655 O O . ARG A 1 84 ? -4.014 -3.769 7.144 1.00 91.19 84 ARG A O 1
ATOM 662 N N . PHE A 1 85 ? -2.644 -2.529 8.428 1.00 92.50 85 PHE A N 1
ATOM 663 C CA . PHE A 1 85 ? -1.611 -2.344 7.414 1.00 92.50 85 PHE A CA 1
ATOM 664 C C . PHE A 1 85 ? -1.052 -3.681 6.917 1.00 92.50 85 PHE A C 1
ATOM 666 O O . PHE A 1 85 ? -1.036 -3.935 5.716 1.00 92.50 85 PHE A O 1
ATOM 673 N N . ALA A 1 86 ? -0.649 -4.577 7.823 1.00 91.94 86 ALA A N 1
ATOM 674 C CA . ALA A 1 86 ? -0.100 -5.881 7.453 1.00 91.94 86 ALA A CA 1
ATOM 675 C C . ALA A 1 86 ? -1.081 -6.704 6.601 1.00 91.94 86 ALA A C 1
ATOM 677 O O . ALA A 1 86 ? -0.674 -7.345 5.630 1.00 91.94 86 ALA A O 1
ATOM 678 N N . ARG A 1 87 ? -2.379 -6.646 6.923 1.00 91.50 87 ARG A N 1
ATOM 679 C CA . ARG A 1 87 ? -3.430 -7.272 6.117 1.00 91.50 87 ARG A CA 1
ATOM 680 C C . ARG A 1 87 ? -3.519 -6.654 4.720 1.00 91.50 87 ARG A C 1
ATOM 682 O O . ARG A 1 87 ? -3.497 -7.395 3.740 1.00 91.50 87 ARG A O 1
ATOM 689 N N . ALA A 1 88 ? -3.575 -5.327 4.620 1.00 91.69 88 ALA A N 1
ATOM 690 C CA . ALA A 1 88 ? -3.638 -4.631 3.336 1.00 91.69 88 ALA A CA 1
ATOM 691 C C . ALA A 1 88 ? -2.409 -4.933 2.457 1.00 91.69 88 ALA A C 1
ATOM 693 O O . ALA A 1 88 ? -2.544 -5.213 1.268 1.00 91.69 88 ALA A O 1
ATOM 694 N N . VAL A 1 89 ? -1.207 -4.967 3.042 1.00 91.06 89 VAL A N 1
ATOM 695 C CA . VAL A 1 89 ? 0.031 -5.335 2.334 1.00 91.06 89 VAL A CA 1
ATOM 696 C C . VAL A 1 89 ? -0.009 -6.782 1.841 1.00 91.06 89 VAL A C 1
ATOM 698 O O . VAL A 1 89 ? 0.390 -7.045 0.706 1.00 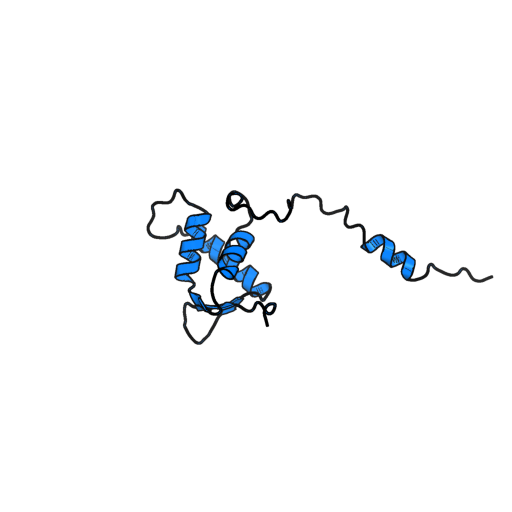91.06 89 VAL A O 1
ATOM 701 N N . ALA A 1 90 ? -0.509 -7.720 2.650 1.00 90.00 90 ALA A N 1
ATOM 702 C CA . ALA A 1 90 ? -0.654 -9.116 2.241 1.00 90.00 90 ALA A CA 1
ATOM 703 C C . ALA A 1 90 ? -1.631 -9.269 1.062 1.00 90.00 90 ALA A C 1
ATOM 705 O O . ALA A 1 90 ? -1.358 -10.020 0.126 1.00 90.00 90 ALA A O 1
ATOM 706 N N . GLU A 1 91 ? -2.734 -8.518 1.067 1.00 90.00 91 GLU A N 1
ATOM 707 C CA . GLU A 1 91 ? -3.690 -8.473 -0.042 1.00 90.00 91 GLU A CA 1
ATOM 708 C C . GLU A 1 91 ? -3.049 -7.866 -1.308 1.00 90.00 91 GLU A C 1
ATOM 710 O O . GLU A 1 91 ? -3.140 -8.454 -2.386 1.00 90.00 91 GLU A O 1
ATOM 715 N N . LEU A 1 92 ? -2.296 -6.765 -1.193 1.00 89.50 92 LEU A N 1
ATOM 716 C CA . LEU A 1 92 ? -1.543 -6.175 -2.314 1.00 89.50 92 LEU A CA 1
ATOM 717 C C . LEU A 1 92 ? -0.474 -7.116 -2.881 1.00 89.50 92 LEU A C 1
ATOM 719 O O . LEU A 1 92 ? -0.245 -7.145 -4.094 1.00 89.50 92 LEU A O 1
ATOM 723 N N . GLN A 1 93 ? 0.174 -7.894 -2.017 1.00 90.06 93 GLN A N 1
ATOM 724 C CA . GLN A 1 93 ? 1.132 -8.913 -2.423 1.00 90.06 93 GLN A CA 1
ATOM 725 C C . GLN A 1 93 ? 0.442 -10.074 -3.145 1.00 90.06 93 GLN A C 1
ATOM 727 O O . GLN A 1 93 ? 0.949 -10.546 -4.163 1.00 90.06 93 GLN A O 1
ATOM 732 N N . PHE A 1 94 ? -0.721 -10.510 -2.657 1.00 87.75 94 PHE A N 1
ATOM 733 C CA . PHE A 1 94 ? -1.529 -11.551 -3.290 1.00 87.75 94 PHE A CA 1
ATOM 734 C C . PHE A 1 94 ? -2.012 -11.137 -4.687 1.00 87.75 94 PHE A C 1
ATOM 736 O O . PHE A 1 94 ? -1.947 -11.932 -5.621 1.00 87.75 94 PHE A O 1
ATOM 743 N N . LEU A 1 95 ? -2.422 -9.876 -4.853 1.00 87.25 95 LEU A 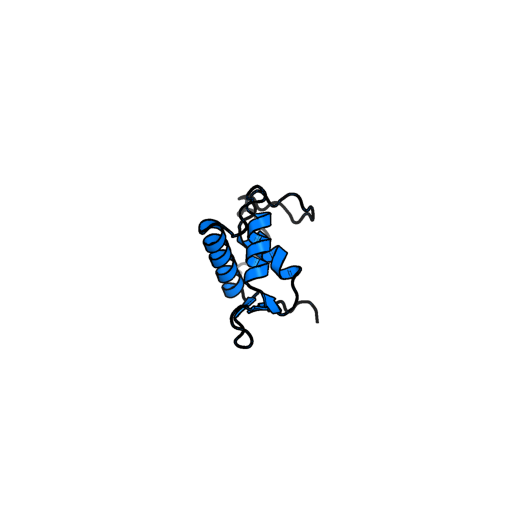N 1
ATOM 744 C CA . LEU A 1 95 ? -2.821 -9.303 -6.144 1.00 87.25 95 LEU A CA 1
ATOM 745 C C . LEU A 1 95 ? -1.635 -9.059 -7.096 1.00 87.25 95 LEU A C 1
ATOM 747 O O . LEU A 1 95 ? -1.837 -8.769 -8.273 1.00 87.25 95 LEU A O 1
ATOM 751 N N . GLY A 1 96 ? -0.399 -9.183 -6.605 1.00 88.50 96 GLY A N 1
ATOM 752 C CA . GLY A 1 96 ? 0.812 -9.029 -7.407 1.00 88.50 96 GLY A CA 1
ATOM 753 C C . GLY A 1 96 ? 1.231 -7.579 -7.652 1.00 88.50 96 GLY A C 1
ATOM 754 O O . GLY A 1 96 ? 2.030 -7.337 -8.552 1.00 88.50 96 GLY A O 1
ATOM 755 N N . PHE A 1 97 ? 0.740 -6.617 -6.864 1.00 87.94 97 PHE A N 1
ATOM 756 C CA . PHE A 1 97 ? 1.156 -5.211 -6.964 1.00 87.94 97 PHE A CA 1
ATOM 757 C C . PHE A 1 97 ? 2.474 -4.925 -6.242 1.00 87.94 97 PHE A C 1
ATOM 759 O O . PHE A 1 97 ? 3.197 -3.995 -6.607 1.00 87.94 97 PHE A O 1
ATOM 766 N N . VAL A 1 98 ? 2.799 -5.723 -5.224 1.00 90.12 98 VAL A N 1
ATOM 767 C CA . VAL A 1 98 ? 3.965 -5.532 -4.359 1.00 90.12 98 VAL A CA 1
ATOM 768 C C . VAL A 1 98 ? 4.660 -6.872 -4.122 1.00 90.12 98 VAL A C 1
ATOM 770 O O . VAL A 1 98 ? 4.017 -7.916 -4.035 1.00 90.12 98 VAL A O 1
ATOM 773 N N . LYS A 1 99 ? 5.989 -6.865 -4.009 1.00 89.19 99 LYS A N 1
ATOM 774 C CA . LYS A 1 99 ? 6.793 -8.050 -3.690 1.00 89.19 99 LYS A CA 1
ATOM 775 C C . LYS A 1 99 ? 7.866 -7.718 -2.668 1.00 89.19 99 LYS A C 1
ATOM 777 O O . LYS A 1 99 ? 8.569 -6.724 -2.805 1.00 89.19 99 LYS A O 1
ATOM 782 N N . GLY A 1 100 ? 8.049 -8.585 -1.674 1.00 86.12 100 GLY A N 1
ATOM 783 C CA . GLY A 1 100 ? 9.184 -8.473 -0.757 1.00 86.12 100 GLY A CA 1
ATOM 784 C C . GLY A 1 100 ? 10.515 -8.555 -1.509 1.00 86.12 100 GLY A C 1
ATOM 785 O O . GLY A 1 100 ? 10.707 -9.447 -2.343 1.00 86.12 100 GLY A O 1
ATOM 786 N N . THR A 1 101 ? 11.439 -7.634 -1.225 1.00 83.25 101 THR A N 1
ATOM 787 C CA . THR A 1 101 ? 12.791 -7.683 -1.793 1.00 83.25 101 THR A CA 1
ATOM 788 C C . THR A 1 101 ? 13.766 -8.364 -0.836 1.00 83.25 101 THR A C 1
ATOM 790 O O . THR A 1 101 ? 13.643 -8.269 0.378 1.00 83.25 101 THR A O 1
ATOM 793 N N . ARG A 1 102 ? 14.777 -9.050 -1.382 1.00 76.00 102 ARG A N 1
ATOM 794 C CA . ARG A 1 102 ? 15.907 -9.586 -0.595 1.00 76.00 102 ARG A CA 1
ATOM 795 C C . ARG A 1 102 ? 17.079 -8.609 -0.507 1.00 76.00 102 ARG A C 1
ATOM 797 O O . ARG A 1 102 ? 18.069 -8.903 0.148 1.00 76.00 102 ARG A O 1
ATOM 804 N N . ARG A 1 103 ? 16.996 -7.472 -1.210 1.00 73.12 103 ARG A N 1
ATOM 805 C CA . ARG A 1 103 ? 18.079 -6.479 -1.272 1.00 73.12 103 ARG A CA 1
ATOM 806 C C . ARG A 1 103 ? 18.164 -5.632 -0.004 1.00 73.12 103 ARG A C 1
ATOM 808 O O . ARG A 1 103 ? 19.258 -5.226 0.364 1.00 73.12 103 ARG A O 1
ATOM 815 N N . LYS A 1 104 ? 17.027 -5.360 0.643 1.00 78.19 104 LYS A N 1
ATOM 816 C CA . LYS A 1 104 ? 16.939 -4.583 1.883 1.00 78.19 104 LYS A CA 1
ATOM 817 C C . LYS A 1 104 ? 15.767 -5.112 2.710 1.00 78.19 104 LYS A C 1
ATOM 819 O O . LYS A 1 104 ? 14.668 -5.218 2.177 1.00 78.19 104 LYS A O 1
ATOM 824 N N . ALA A 1 105 ? 16.034 -5.494 3.960 1.00 73.25 105 ALA A N 1
ATOM 825 C CA . ALA A 1 105 ? 15.124 -6.294 4.789 1.00 73.25 105 ALA A CA 1
ATOM 826 C C . ALA A 1 105 ? 13.764 -5.620 5.046 1.00 73.25 105 ALA A C 1
ATOM 828 O O . ALA A 1 105 ? 12.752 -6.308 5.111 1.00 73.25 105 ALA A O 1
ATOM 829 N N . ASP A 1 106 ? 13.733 -4.288 5.091 1.00 86.19 106 ASP A N 1
ATOM 830 C CA . ASP A 1 106 ? 12.527 -3.509 5.408 1.00 86.19 106 ASP A CA 1
ATOM 831 C C . ASP A 1 106 ? 11.871 -2.882 4.172 1.00 86.19 106 ASP A C 1
ATOM 833 O O . ASP A 1 106 ? 11.151 -1.892 4.278 1.00 86.19 106 ASP A O 1
ATOM 837 N N . HIS A 1 107 ? 12.210 -3.354 2.969 1.00 88.81 107 HIS A N 1
ATOM 838 C CA . HIS A 1 107 ? 11.722 -2.754 1.728 1.00 88.81 107 HIS A CA 1
ATOM 839 C C . HIS A 1 107 ? 10.901 -3.739 0.905 1.00 88.81 107 HIS A C 1
ATOM 841 O O . HIS A 1 107 ? 11.147 -4.949 0.867 1.00 88.81 107 HIS A O 1
ATOM 847 N N . VAL A 1 108 ? 9.949 -3.181 0.171 1.00 89.94 108 VAL A N 1
ATOM 848 C CA . VAL A 1 108 ? 9.145 -3.899 -0.811 1.00 89.94 108 VAL A CA 1
ATOM 849 C C . VAL A 1 108 ? 9.307 -3.261 -2.182 1.00 89.94 108 VAL A C 1
ATOM 851 O O . VAL A 1 108 ? 9.468 -2.051 -2.317 1.00 89.94 108 VAL A O 1
ATOM 854 N N . GLU A 1 109 ? 9.329 -4.090 -3.217 1.00 89.75 109 GLU A N 1
ATOM 855 C CA . GLU A 1 109 ? 9.409 -3.655 -4.604 1.00 89.75 109 GLU A CA 1
ATOM 856 C C . GLU A 1 109 ? 8.004 -3.581 -5.199 1.00 89.75 109 GLU A C 1
ATOM 858 O O . GLU A 1 109 ? 7.210 -4.519 -5.087 1.00 89.75 109 GLU A O 1
ATOM 863 N N . ARG A 1 110 ? 7.706 -2.457 -5.844 1.00 88.56 110 ARG A N 1
ATOM 864 C CA . ARG A 1 110 ? 6.460 -2.251 -6.569 1.00 88.56 110 ARG A CA 1
ATOM 865 C C . ARG A 1 110 ? 6.528 -2.947 -7.926 1.00 88.56 110 ARG A C 1
ATOM 867 O O . ARG A 1 110 ? 7.488 -2.767 -8.673 1.00 88.56 110 ARG A O 1
ATOM 874 N N . LEU A 1 111 ? 5.492 -3.716 -8.247 1.00 83.94 111 LEU A N 1
ATOM 875 C CA . LEU A 1 111 ? 5.407 -4.545 -9.450 1.00 83.94 111 LEU A CA 1
ATOM 876 C C . LEU A 1 111 ? 4.493 -3.969 -10.546 1.00 83.94 111 LEU A C 1
ATOM 878 O O . LEU A 1 111 ? 4.283 -4.629 -11.561 1.00 83.94 111 LEU A O 1
ATOM 882 N N . THR A 1 112 ? 3.953 -2.754 -10.393 1.00 71.88 112 THR A N 1
ATOM 883 C CA . THR A 1 112 ? 3.054 -2.161 -11.396 1.00 71.88 112 THR A CA 1
ATOM 884 C C . THR A 1 112 ? 3.759 -1.935 -12.736 1.00 71.88 112 THR A C 1
ATOM 886 O O . THR A 1 112 ? 4.652 -1.105 -12.880 1.00 71.88 112 THR A O 1
ATOM 889 N N . TRP A 1 113 ? 3.299 -2.684 -13.735 1.00 60.53 113 TRP A N 1
ATOM 890 C CA . TRP A 1 113 ? 3.849 -2.810 -15.088 1.00 60.53 113 TRP A CA 1
ATOM 891 C C . TRP A 1 113 ? 3.366 -1.751 -16.094 1.00 60.53 113 TRP A C 1
ATOM 893 O O . TRP A 1 113 ? 3.754 -1.805 -17.254 1.00 60.53 113 TRP A O 1
ATOM 903 N N . TRP A 1 114 ? 2.498 -0.808 -15.708 1.00 50.44 114 TRP A N 1
ATOM 904 C CA . TRP A 1 114 ? 1.722 -0.028 -16.689 1.00 50.44 114 TRP A CA 1
ATOM 905 C C . TRP A 1 114 ? 2.334 1.310 -17.136 1.00 50.44 114 TRP A C 1
ATOM 907 O O . TRP A 1 114 ? 1.713 2.030 -17.912 1.00 50.44 114 TRP A O 1
ATOM 917 N N . ARG A 1 115 ? 3.559 1.641 -16.716 1.00 49.97 115 ARG A N 1
ATOM 918 C CA . ARG A 1 115 ? 4.338 2.730 -17.325 1.00 49.97 115 ARG A CA 1
ATOM 919 C C . ARG A 1 115 ? 5.709 2.211 -17.750 1.00 49.97 115 ARG A C 1
ATOM 921 O O . ARG A 1 115 ? 6.670 2.306 -16.989 1.00 49.97 115 ARG A O 1
ATOM 928 N N . ALA A 1 116 ? 5.748 1.633 -18.946 1.00 41.53 116 ALA A N 1
ATOM 929 C CA . ALA A 1 116 ? 6.938 1.517 -19.782 1.00 41.53 116 ALA A CA 1
ATOM 930 C C . ALA A 1 116 ? 6.708 2.365 -21.036 1.00 41.53 116 ALA A C 1
ATOM 932 O O . ALA A 1 116 ? 5.550 2.368 -21.515 1.00 41.53 116 ALA A O 1
#

Foldseek 3Di:
DDDDDDDPVVVVVVVVDPPPDPPDDDDDDDDPPPLVDPQLLVLLVVLVVVDDQKDFQQVSLVSSQCSHPVVDPDPDRDPVSVVSSVVSVVVCVVVVQWADDPPDRRMIGGDDPPDD

InterPro domains:
  IPR020795 Origin recognition complex, subunit 3 [PTHR12748] (5-113)
  IPR040855 Origin recognition complex subunit 3, winged helix C-terminal [PF18137] (8-113)

Sequence (116 aa):
MPIAGPSRVHMQSHLYRPSFCKSRAQETGADDDELEGLPDLSVAFRLHLECGRLINLHDWLMAFASVVDPESEESQPSKQNQARFARAVAELQFLGFVKGTRRKADHVERLTWWRA

Radius of gyration: 20.75 Å; chains: 1; bounding box: 54×44×59 Å